Protein AF-A0A512U884-F1 (afdb_monomer_lite)

pLDDT: mean 83.28, std 13.68, range [29.55, 97.38]

Secondary structure (DSSP, 8-state):
-------HHHHHH-GGGG-GGGGHHHHHHHHIIIIIT----HHHHHHHTTTTSPP---S-TT-EEE-TTT--EEETTTHHHIIIII-HHHHHHHHHTT--S---HHHHSS-S---HHHHHHHHHHHHHHHHHHHHHHHH-TTSTTPPPPPHHHHHHHHHTS-SS--

Sequence (166 aa):
MAVRNFPTRFTTIFPEVNQVKKWDRFWKTLYKEEWLKGNGFIVIHLFNFGSNVPSFDSKNEHDIRKCHLCLQEVNSNAIQNHLYNMCESTKYWWHEVKFTEPMHLKEMLAPRNTSFESLRNLNWFVKTVKKNYSLRRRESPKGDTLLPLRKKQMKKALGETKPMGR

Foldseek 3Di:
DPPLPAQPLVCVVPVCLVVVVVLVVLCVLVCCCCPVVVFALVLLVCVSSNNLQDHQDDPDQQDWAQQLAARDTDGSSCNSVCLQQPRPLLVLLCVVLPDPDHRGPVCLRSHPDSDPSVSLSSQLSSQLSSVSSVVSCVVPVRNPPDDHDDPVNSVVSSVPGHSTDD

Structure (mmCIF, N/CA/C/O backbone):
data_AF-A0A512U884-F1
#
_entry.id   AF-A0A512U884-F1
#
loop_
_atom_site.group_PDB
_atom_site.id
_atom_site.type_symbol
_atom_site.label_atom_id
_atom_site.label_alt_id
_atom_site.label_comp_id
_atom_site.label_asym_id
_atom_site.label_entity_id
_atom_site.label_seq_id
_atom_site.pdbx_PDB_ins_code
_atom_site.Cartn_x
_atom_site.Cartn_y
_atom_site.Cartn_z
_atom_site.occupancy
_atom_site.B_iso_or_equiv
_atom_site.auth_seq_id
_atom_site.auth_comp_id
_atom_site.auth_asym_id
_atom_site.auth_atom_id
_atom_site.pdbx_PDB_model_num
ATOM 1 N N . MET A 1 1 ? -26.974 -4.824 -5.220 1.00 32.16 1 MET A N 1
ATOM 2 C CA . MET A 1 1 ? -25.715 -5.279 -4.587 1.00 32.16 1 MET A CA 1
ATOM 3 C C . MET A 1 1 ? -24.562 -4.787 -5.446 1.00 32.16 1 MET A C 1
ATOM 5 O O . MET A 1 1 ? -24.542 -5.119 -6.621 1.00 32.16 1 MET A O 1
ATOM 9 N N . ALA A 1 2 ? -23.667 -3.944 -4.924 1.00 30.83 2 ALA A N 1
ATOM 10 C CA . ALA A 1 2 ? -22.520 -3.485 -5.707 1.00 30.83 2 ALA A CA 1
ATOM 11 C C . ALA A 1 2 ? -21.577 -4.671 -5.958 1.00 30.83 2 ALA A C 1
ATOM 13 O O . ALA A 1 2 ? -21.195 -5.364 -5.011 1.00 30.83 2 ALA A O 1
ATOM 14 N N . VAL A 1 3 ? -21.245 -4.924 -7.224 1.00 29.55 3 VAL A N 1
ATOM 15 C CA . VAL A 1 3 ? -20.299 -5.969 -7.625 1.00 29.55 3 VAL A CA 1
ATOM 16 C C . VAL A 1 3 ? -18.952 -5.643 -6.984 1.00 29.55 3 VAL A C 1
ATOM 18 O O . VAL A 1 3 ? -18.326 -4.628 -7.289 1.00 29.55 3 VAL A O 1
ATOM 21 N N . ARG A 1 4 ? -18.536 -6.475 -6.026 1.00 41.53 4 ARG A N 1
ATOM 22 C CA . ARG A 1 4 ? -17.241 -6.344 -5.362 1.00 41.53 4 ARG A CA 1
ATOM 23 C C . ARG A 1 4 ? -16.163 -6.810 -6.340 1.00 41.53 4 ARG A C 1
ATOM 25 O O . ARG A 1 4 ? -15.870 -7.998 -6.410 1.00 41.53 4 ARG A O 1
ATOM 32 N N . ASN A 1 5 ? -15.577 -5.884 -7.093 1.00 38.75 5 ASN A N 1
ATOM 33 C CA . ASN A 1 5 ? -14.387 -6.163 -7.898 1.00 38.75 5 ASN A CA 1
ATOM 34 C C . ASN A 1 5 ? -13.162 -6.226 -6.979 1.00 38.75 5 ASN A C 1
ATOM 36 O O . ASN A 1 5 ? -12.375 -5.282 -6.880 1.00 38.75 5 ASN A O 1
ATOM 40 N N . PHE A 1 6 ? -13.030 -7.341 -6.266 1.00 46.53 6 PHE A N 1
ATOM 41 C CA . PHE A 1 6 ? -11.763 -7.709 -5.658 1.00 46.53 6 PHE A CA 1
ATOM 42 C C . PHE A 1 6 ? -10.781 -8.057 -6.783 1.00 46.53 6 PHE A C 1
ATOM 44 O O . PHE A 1 6 ? -11.155 -8.806 -7.688 1.00 46.53 6 PHE A O 1
ATOM 51 N N . PRO A 1 7 ? -9.523 -7.589 -6.753 1.00 51.72 7 PRO A N 1
ATOM 52 C CA . PRO A 1 7 ? -8.492 -8.196 -7.579 1.00 51.72 7 PRO A CA 1
ATOM 53 C C . PRO A 1 7 ? -8.414 -9.673 -7.189 1.00 51.72 7 PRO A C 1
ATOM 55 O O . PRO A 1 7 ? -8.104 -9.974 -6.035 1.00 51.72 7 PRO A O 1
ATOM 58 N N . THR A 1 8 ? -8.692 -10.582 -8.126 1.00 55.19 8 THR A N 1
ATOM 59 C CA . THR A 1 8 ? -8.840 -12.028 -7.876 1.00 55.19 8 THR A CA 1
ATOM 60 C C . THR A 1 8 ? -7.674 -12.608 -7.076 1.00 55.19 8 THR A C 1
ATOM 62 O O . THR A 1 8 ? -7.866 -13.474 -6.237 1.00 55.19 8 THR A O 1
ATOM 65 N N . ARG A 1 9 ? -6.462 -12.078 -7.269 1.00 60.53 9 ARG A N 1
ATOM 66 C CA . ARG A 1 9 ? -5.250 -12.535 -6.574 1.00 60.53 9 ARG A CA 1
ATOM 67 C C . ARG A 1 9 ? -5.116 -12.028 -5.138 1.00 60.53 9 ARG A C 1
ATOM 69 O O . ARG A 1 9 ? -4.504 -12.706 -4.322 1.00 60.53 9 ARG A O 1
ATOM 76 N N . PHE A 1 10 ? -5.702 -10.880 -4.801 1.00 64.50 10 PHE A N 1
ATOM 77 C CA . PHE A 1 10 ? -5.626 -10.336 -3.441 1.00 64.50 10 PHE A CA 1
ATOM 78 C C . PHE A 1 10 ? -6.456 -11.173 -2.464 1.00 64.50 10 PHE A C 1
ATOM 80 O O . PHE A 1 10 ? -6.000 -11.494 -1.369 1.00 64.50 10 PHE A O 1
ATOM 87 N N . THR A 1 11 ? -7.642 -11.601 -2.898 1.00 61.81 11 THR A N 1
ATOM 88 C CA . THR A 1 11 ? -8.483 -12.553 -2.164 1.00 61.81 11 THR A CA 1
ATOM 89 C C . THR A 1 11 ? -7.876 -13.955 -2.130 1.00 61.81 11 THR A C 1
ATOM 91 O O . THR A 1 11 ? -8.073 -14.650 -1.142 1.00 61.81 11 T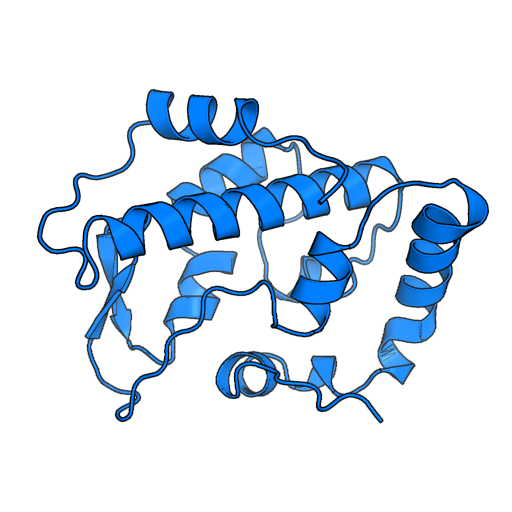HR A O 1
ATOM 94 N N . THR A 1 12 ? -7.108 -14.378 -3.142 1.00 64.81 12 THR A N 1
ATOM 95 C CA . THR A 1 12 ? -6.360 -15.650 -3.089 1.00 64.81 12 THR A CA 1
ATOM 96 C C . THR A 1 12 ? -5.218 -15.611 -2.072 1.00 64.81 12 THR A C 1
ATOM 98 O O . THR A 1 12 ? -5.051 -16.559 -1.313 1.00 64.81 12 THR A O 1
ATOM 101 N N . ILE A 1 13 ? -4.442 -14.521 -2.025 1.00 64.88 13 ILE A N 1
ATOM 102 C CA . ILE A 1 13 ? -3.322 -14.365 -1.077 1.00 64.88 13 ILE A CA 1
ATOM 103 C C . ILE A 1 13 ? -3.834 -14.207 0.358 1.00 64.88 13 ILE A C 1
ATOM 105 O O . ILE A 1 13 ? -3.183 -14.653 1.304 1.00 64.88 13 ILE A O 1
ATOM 109 N N . PHE A 1 14 ? -5.002 -13.585 0.532 1.00 70.00 14 PHE A N 1
ATOM 110 C CA . PHE A 1 14 ? -5.610 -13.398 1.842 1.00 70.00 14 PHE A CA 1
ATOM 111 C C . PHE A 1 14 ? -7.103 -13.757 1.839 1.00 70.00 14 PHE A C 1
ATOM 113 O O . PHE A 1 14 ? -7.953 -12.865 1.869 1.00 70.00 14 PHE A O 1
ATOM 120 N N . PRO A 1 15 ? -7.458 -15.058 1.847 1.00 69.81 15 PRO A N 1
ATOM 121 C CA . PRO A 1 15 ? -8.850 -15.510 1.732 1.00 69.81 15 PRO A CA 1
ATOM 122 C C . PRO A 1 15 ? -9.728 -15.055 2.899 1.00 69.81 15 PRO A C 1
ATOM 124 O O . PRO A 1 15 ? -10.947 -14.947 2.757 1.00 69.81 15 PRO A O 1
ATOM 127 N N . GLU A 1 16 ? -9.112 -14.715 4.033 1.00 66.00 16 GLU A N 1
ATOM 128 C CA . GLU A 1 16 ? -9.786 -14.146 5.199 1.00 66.00 16 GLU A CA 1
ATOM 129 C C . GLU A 1 16 ? -10.488 -12.812 4.898 1.00 66.00 16 GLU A C 1
ATOM 131 O O . GLU A 1 16 ? -11.456 -12.483 5.578 1.00 66.00 16 GLU A O 1
ATOM 136 N N . VAL A 1 17 ? -10.087 -12.090 3.842 1.00 65.62 17 VAL A N 1
ATOM 137 C CA . VAL A 1 17 ? -10.779 -10.875 3.370 1.00 65.62 17 VAL A CA 1
ATOM 138 C C . VAL A 1 17 ? -12.233 -11.128 2.967 1.00 65.62 17 VAL A C 1
ATOM 140 O O . VAL A 1 17 ? -13.075 -10.232 3.030 1.00 65.62 17 VAL A O 1
ATOM 143 N N . ASN A 1 18 ? -12.559 -12.369 2.599 1.00 63.94 18 ASN A N 1
ATOM 144 C CA . ASN A 1 18 ? -13.922 -12.774 2.271 1.00 63.94 18 ASN A CA 1
ATOM 145 C C . ASN A 1 18 ? -14.761 -13.078 3.524 1.00 63.94 18 ASN A C 1
ATOM 147 O O . ASN A 1 18 ? -15.990 -13.130 3.451 1.00 63.94 18 ASN A O 1
ATOM 151 N N . GLN A 1 19 ? -14.131 -13.239 4.691 1.00 68.00 19 GLN A N 1
ATOM 152 C CA . GLN A 1 19 ? -14.791 -13.580 5.951 1.00 68.00 19 GLN A CA 1
ATOM 153 C C . GLN A 1 19 ? -15.154 -12.317 6.741 1.00 68.00 19 GLN A C 1
ATOM 155 O O . GLN A 1 19 ? -14.656 -12.084 7.839 1.00 68.00 19 GLN A O 1
ATOM 160 N N . VAL A 1 20 ? -16.074 -11.509 6.200 1.00 62.53 20 VAL A N 1
ATOM 161 C CA . VAL A 1 20 ? -16.467 -10.186 6.742 1.00 62.53 20 VAL A CA 1
ATOM 162 C C . VAL A 1 20 ? -16.775 -10.207 8.251 1.00 62.53 20 VAL A C 1
ATOM 164 O O . VAL A 1 20 ? -16.419 -9.268 8.961 1.00 62.53 20 VAL A O 1
ATOM 167 N N . LYS A 1 21 ? -17.372 -11.296 8.767 1.00 63.62 21 LYS A N 1
ATOM 168 C CA . LYS A 1 21 ? -17.688 -11.464 10.200 1.00 63.62 21 LYS A CA 1
ATOM 169 C C . LYS A 1 21 ? -16.448 -11.495 11.105 1.00 63.62 21 LYS A C 1
ATOM 171 O O . LYS A 1 21 ? -16.533 -11.034 12.239 1.00 63.62 21 LYS A O 1
ATOM 176 N N . LYS A 1 22 ? -15.297 -11.980 10.620 1.00 64.19 22 LYS A N 1
ATOM 177 C CA . LYS A 1 22 ? -14.033 -12.016 11.383 1.00 64.19 22 LYS A CA 1
ATOM 178 C C . LYS A 1 22 ? -13.555 -10.605 11.748 1.00 64.19 22 LYS A C 1
ATOM 180 O O . LYS A 1 22 ? -12.827 -10.429 12.719 1.00 64.19 22 LYS A O 1
ATOM 185 N N . TRP A 1 23 ? -13.971 -9.597 10.981 1.00 74.69 23 TRP A N 1
ATOM 186 C CA . TRP A 1 23 ? -13.494 -8.217 11.090 1.00 74.69 23 TRP A CA 1
ATOM 187 C C . TRP A 1 23 ? -14.542 -7.265 11.672 1.00 74.69 23 TRP A C 1
ATOM 189 O O . TRP A 1 23 ? -14.368 -6.050 11.619 1.00 74.69 23 TRP A O 1
ATOM 199 N N . ASP A 1 24 ? -15.624 -7.795 12.245 1.00 76.25 24 ASP A N 1
ATOM 200 C CA . ASP A 1 24 ? -16.756 -7.006 12.743 1.00 76.25 24 ASP A CA 1
ATOM 201 C C . ASP A 1 24 ? -16.322 -5.914 13.739 1.00 76.25 24 ASP A C 1
ATOM 203 O O . ASP A 1 24 ? -16.732 -4.758 13.630 1.00 76.25 24 ASP A O 1
ATOM 207 N N . ARG A 1 25 ? -15.402 -6.239 14.660 1.00 80.19 25 ARG A N 1
ATOM 208 C CA . ARG A 1 25 ? -14.855 -5.264 15.618 1.00 80.19 25 ARG A CA 1
ATOM 209 C C . ARG A 1 25 ? -14.091 -4.132 14.927 1.00 80.19 25 ARG A C 1
ATOM 211 O O . ARG A 1 25 ? -14.284 -2.973 15.285 1.00 80.19 25 ARG A O 1
ATOM 218 N N . PHE A 1 26 ? -13.252 -4.458 13.945 1.00 83.75 26 PHE A N 1
ATOM 219 C CA . PHE A 1 26 ? -12.506 -3.468 13.167 1.00 83.75 26 PHE A CA 1
ATOM 220 C C . PHE A 1 26 ? -13.461 -2.547 12.402 1.00 83.75 26 PHE A C 1
ATOM 222 O O . PHE A 1 26 ? -13.356 -1.328 12.525 1.00 83.75 26 PHE A O 1
ATOM 229 N N . TRP A 1 27 ? -14.439 -3.115 11.690 1.00 83.06 27 TRP A N 1
ATOM 230 C CA . TRP A 1 27 ? -15.409 -2.338 10.919 1.00 83.06 27 TRP A CA 1
ATOM 231 C C . TRP A 1 27 ? -16.261 -1.427 11.798 1.00 83.06 27 TRP A C 1
ATOM 233 O O . TRP A 1 27 ? -16.487 -0.278 11.429 1.00 83.06 27 TRP A O 1
ATOM 243 N N . LYS A 1 28 ? -16.675 -1.888 12.984 1.00 85.06 28 LYS A N 1
ATOM 244 C CA . LYS A 1 28 ? -17.378 -1.048 13.965 1.00 85.06 28 LYS A CA 1
ATOM 245 C C . LYS A 1 28 ? -16.527 0.134 14.419 1.00 85.06 28 LYS A C 1
ATOM 247 O O . LYS A 1 28 ? -17.046 1.244 14.507 1.00 85.06 28 LYS A O 1
ATOM 252 N N . THR A 1 29 ? -15.240 -0.073 14.702 1.00 85.56 29 THR A N 1
ATOM 253 C CA . THR A 1 29 ? -14.353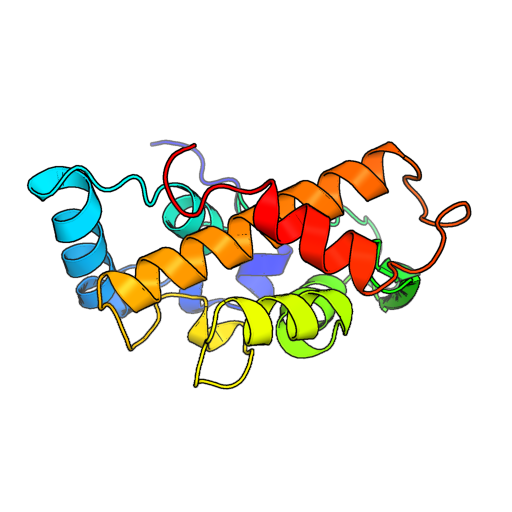 1.031 15.094 1.00 85.56 29 THR A CA 1
ATOM 254 C C . THR A 1 29 ? -14.107 1.993 13.938 1.00 85.56 29 THR A C 1
ATOM 256 O O . THR A 1 29 ? -14.257 3.199 14.116 1.00 85.56 29 THR A O 1
ATOM 259 N N . LEU A 1 30 ? -13.796 1.476 12.748 1.00 85.44 30 LEU A N 1
ATOM 260 C CA . LEU A 1 30 ? -13.561 2.297 11.563 1.00 85.44 30 LEU A CA 1
ATOM 261 C C . LEU A 1 30 ? -14.805 3.115 11.193 1.00 85.44 30 LEU A C 1
ATOM 263 O O . LEU A 1 30 ? -14.687 4.301 10.912 1.00 85.44 30 LEU A O 1
ATOM 267 N N . TYR A 1 31 ? -15.999 2.518 11.289 1.00 83.75 31 TYR A N 1
ATOM 268 C CA . TYR A 1 31 ? -17.270 3.213 11.085 1.00 83.75 31 TYR A CA 1
ATOM 269 C C . TYR A 1 31 ? -17.463 4.367 12.073 1.00 83.75 31 TYR A C 1
ATOM 271 O O . TYR A 1 31 ? -17.850 5.460 11.669 1.00 83.75 31 TYR A O 1
ATOM 279 N N . LYS A 1 32 ? -17.174 4.156 13.366 1.00 86.31 32 LYS A N 1
ATOM 280 C CA . LYS A 1 32 ? -17.249 5.231 14.370 1.00 86.31 32 LYS A CA 1
ATOM 281 C C . LYS A 1 32 ? -16.295 6.375 14.032 1.00 86.31 32 LYS A C 1
ATOM 283 O O . LYS A 1 32 ? -16.682 7.535 14.118 1.00 86.31 32 LYS A O 1
ATOM 288 N N . GLU A 1 33 ? -15.064 6.053 13.653 1.00 86.75 33 GLU A N 1
ATOM 289 C CA . GLU A 1 33 ? -14.078 7.057 13.262 1.00 86.75 33 GLU A CA 1
ATOM 290 C C . GLU A 1 33 ? -14.499 7.817 11.994 1.00 86.75 33 GLU A C 1
ATOM 292 O O . GLU A 1 33 ? -14.417 9.042 11.963 1.00 86.75 33 GLU A O 1
ATOM 297 N N . GLU A 1 34 ? -15.002 7.130 10.968 1.00 84.19 34 GLU A N 1
ATOM 298 C CA . GLU A 1 34 ? -15.358 7.757 9.693 1.00 84.19 34 GLU A CA 1
ATOM 299 C C . GLU A 1 34 ? -16.673 8.541 9.751 1.00 84.19 34 GLU A C 1
ATOM 301 O O . GLU A 1 34 ? -16.710 9.715 9.387 1.00 84.19 34 GLU A O 1
ATOM 306 N N . TRP A 1 35 ? -17.743 7.921 10.245 1.00 81.69 35 TRP A N 1
ATOM 307 C CA . TRP A 1 35 ? -19.097 8.466 10.133 1.00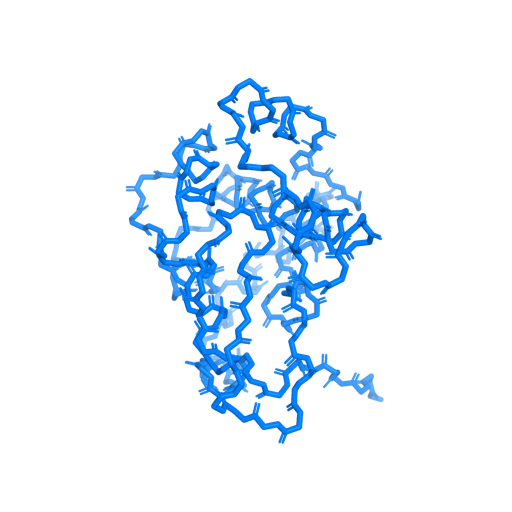 81.69 35 TRP A CA 1
ATOM 308 C C . TRP A 1 35 ? -19.513 9.306 11.332 1.00 81.69 35 TRP A C 1
ATOM 310 O O . TRP A 1 35 ? -20.177 10.321 11.150 1.00 81.69 35 TRP A O 1
ATOM 320 N N . LEU A 1 36 ? -19.117 8.924 12.552 1.00 83.62 36 LEU A N 1
ATOM 321 C CA . LEU A 1 36 ? -19.483 9.703 13.742 1.00 83.62 36 LEU A CA 1
ATOM 322 C C . LEU A 1 36 ? -18.530 10.875 13.981 1.00 83.62 36 LEU A C 1
ATOM 324 O O . LEU A 1 36 ? -18.961 11.909 14.479 1.00 83.62 36 LEU A O 1
ATOM 328 N N . LYS A 1 37 ? -17.243 10.726 13.639 1.00 85.12 37 LYS A N 1
ATOM 329 C CA . LYS A 1 37 ? -16.228 11.777 13.835 1.00 85.12 37 LYS A CA 1
ATOM 330 C C . LYS A 1 37 ? -15.846 12.521 12.551 1.00 85.12 37 LYS A C 1
ATOM 332 O O . LYS A 1 37 ? -15.089 13.483 12.622 1.00 85.12 37 LYS A O 1
ATOM 337 N N . GLY A 1 38 ? -16.349 12.096 11.390 1.00 81.19 38 GLY A N 1
ATOM 338 C CA . GLY A 1 38 ? -16.109 12.764 10.105 1.00 81.19 38 GLY A CA 1
ATOM 339 C C . GLY A 1 38 ? -14.710 12.546 9.513 1.00 81.19 38 GLY A C 1
ATOM 340 O O . GLY A 1 38 ? -14.275 13.323 8.661 1.00 81.19 38 GLY A O 1
ATOM 341 N N . ASN A 1 39 ? -13.973 11.518 9.947 1.00 85.56 39 ASN A N 1
ATOM 342 C CA . ASN A 1 39 ? -12.610 11.262 9.477 1.00 85.56 39 ASN A CA 1
ATOM 343 C C . ASN A 1 39 ? -12.595 10.461 8.162 1.00 85.56 39 ASN A C 1
ATOM 345 O O . ASN A 1 39 ? -12.972 9.299 8.127 1.00 85.56 39 ASN A O 1
ATOM 349 N N . GLY A 1 40 ? -12.082 11.026 7.065 1.00 85.56 40 GLY A N 1
ATOM 350 C CA . GLY A 1 40 ? -12.050 10.329 5.768 1.00 85.56 40 GLY A CA 1
ATOM 351 C C . GLY A 1 40 ? -11.045 9.165 5.682 1.00 85.56 40 GLY A C 1
ATOM 352 O O . GLY A 1 40 ? -9.895 9.396 5.294 1.00 85.56 40 GLY A O 1
ATOM 353 N N . PHE A 1 41 ? -11.503 7.933 5.951 1.00 87.62 41 PHE A N 1
ATOM 354 C CA . PHE A 1 41 ? -10.723 6.678 5.938 1.00 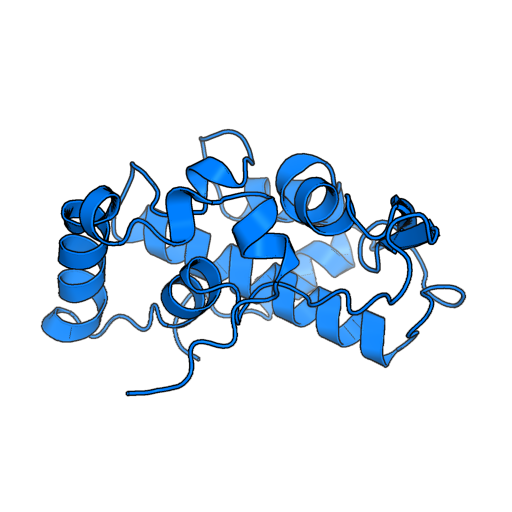87.62 41 PHE A CA 1
ATOM 355 C C . PHE A 1 41 ? -11.014 5.745 4.748 1.00 87.62 41 PHE A C 1
ATOM 357 O O . PHE A 1 41 ? -10.624 4.573 4.727 1.00 87.62 41 PHE A O 1
ATOM 364 N N . ILE A 1 42 ? -11.653 6.274 3.706 1.00 84.69 42 ILE A N 1
ATOM 365 C CA . ILE A 1 42 ? -12.050 5.540 2.497 1.00 84.69 42 ILE A CA 1
ATOM 366 C C . ILE A 1 42 ? -10.927 4.710 1.848 1.00 84.69 42 ILE A C 1
ATOM 368 O O . ILE A 1 42 ? -11.189 3.660 1.264 1.00 84.69 42 ILE A O 1
ATOM 372 N N . VAL A 1 43 ? -9.663 5.132 1.956 1.00 88.12 43 VAL A N 1
ATOM 373 C CA . VAL A 1 43 ? -8.525 4.407 1.368 1.00 88.12 43 VAL A CA 1
ATOM 374 C C . VAL A 1 43 ? -8.336 3.052 2.050 1.00 88.12 43 VAL A C 1
ATOM 376 O O . VAL A 1 43 ? -8.080 2.074 1.346 1.00 88.12 43 VAL A O 1
ATOM 379 N N . ILE A 1 44 ? -8.513 2.971 3.374 1.00 87.12 44 ILE A N 1
ATOM 380 C CA . ILE A 1 44 ? -8.465 1.712 4.132 1.00 87.12 44 ILE A CA 1
ATOM 381 C C . ILE A 1 44 ? -9.648 0.819 3.769 1.00 87.12 44 ILE A C 1
ATOM 383 O O . ILE A 1 44 ? -9.448 -0.380 3.575 1.00 87.12 44 ILE A O 1
ATOM 387 N N . HIS A 1 45 ? -10.855 1.379 3.624 1.00 81.31 45 HIS A N 1
ATOM 388 C CA . HIS A 1 45 ? -12.018 0.620 3.151 1.00 81.31 45 HIS A CA 1
ATOM 389 C C . HIS A 1 45 ? -11.706 -0.055 1.816 1.00 81.31 45 HIS A C 1
ATOM 391 O O . HIS A 1 45 ? -11.759 -1.277 1.700 1.00 81.31 45 HIS A O 1
ATOM 397 N N . LEU A 1 46 ? -11.295 0.735 0.823 1.00 83.62 46 LEU A N 1
ATOM 398 C CA . LEU A 1 46 ? -10.979 0.236 -0.512 1.00 83.62 46 LEU A CA 1
ATOM 399 C C . LEU A 1 46 ? -9.800 -0.747 -0.507 1.00 83.62 46 LEU A C 1
ATOM 401 O O . LEU A 1 46 ? -9.760 -1.653 -1.332 1.00 83.62 46 LEU A O 1
ATOM 405 N N . PHE A 1 47 ? -8.840 -0.592 0.405 1.00 85.62 47 PHE A N 1
ATOM 406 C CA . PHE A 1 47 ? -7.724 -1.527 0.557 1.00 85.62 47 PHE A CA 1
ATOM 407 C C . PHE A 1 47 ? -8.168 -2.876 1.114 1.00 85.62 47 PHE A C 1
ATOM 409 O O . PHE A 1 47 ? -7.817 -3.911 0.556 1.00 85.62 47 PHE A O 1
ATOM 416 N N . ASN A 1 48 ? -9.006 -2.864 2.151 1.00 79.75 48 ASN A N 1
ATOM 417 C CA . ASN A 1 48 ? -9.604 -4.073 2.712 1.00 79.75 48 ASN A CA 1
ATOM 418 C C . ASN A 1 48 ? -10.553 -4.757 1.715 1.00 79.75 48 ASN A C 1
ATOM 420 O O . ASN A 1 48 ? -10.782 -5.950 1.831 1.00 79.75 48 ASN A O 1
ATOM 424 N N . PHE A 1 49 ? -11.056 -4.049 0.699 1.00 74.19 49 PHE A N 1
ATOM 425 C CA . PHE A 1 49 ? -11.775 -4.647 -0.434 1.00 74.19 49 PHE A CA 1
ATOM 426 C C . PHE A 1 49 ? -10.888 -4.933 -1.658 1.00 74.19 49 PHE A C 1
ATOM 428 O O . PHE A 1 49 ? -11.385 -5.268 -2.730 1.00 74.19 49 PHE A O 1
ATOM 435 N N . GLY A 1 50 ? -9.568 -4.779 -1.542 1.00 75.75 50 GLY A N 1
ATOM 436 C CA . GLY A 1 50 ? -8.610 -4.981 -2.629 1.00 75.75 50 GLY A CA 1
ATOM 437 C C . GLY A 1 50 ? -8.653 -3.927 -3.746 1.00 75.75 50 GLY A C 1
ATOM 438 O O . GLY A 1 50 ? -7.708 -3.823 -4.521 1.00 75.75 50 GLY A O 1
ATOM 439 N N . SER A 1 51 ? -9.685 -3.086 -3.829 1.00 75.81 51 SER A N 1
ATOM 440 C CA . SER A 1 51 ? -9.834 -2.052 -4.863 1.00 75.81 51 SER A CA 1
ATOM 441 C C . SER A 1 51 ? -8.749 -0.967 -4.820 1.00 75.81 51 SER A C 1
ATOM 443 O O . SER A 1 51 ? -8.502 -0.302 -5.825 1.00 75.81 51 SER A O 1
ATOM 445 N N . ASN A 1 52 ? -8.075 -0.790 -3.678 1.00 79.81 52 ASN A N 1
ATOM 446 C CA . ASN A 1 52 ? -6.950 0.144 -3.537 1.00 79.81 52 ASN A CA 1
ATOM 447 C C . ASN A 1 52 ? -5.567 -0.513 -3.595 1.00 79.81 52 ASN A C 1
ATOM 449 O O . ASN A 1 52 ? -4.550 0.135 -3.345 1.00 79.81 52 ASN A O 1
ATOM 453 N N . VAL A 1 53 ? -5.521 -1.797 -3.934 1.00 80.81 53 VAL A N 1
ATOM 454 C CA . VAL A 1 53 ? -4.283 -2.531 -4.167 1.00 80.81 53 VAL A CA 1
ATOM 455 C C . VAL A 1 53 ? -3.882 -2.322 -5.631 1.00 80.81 53 VAL A C 1
ATOM 457 O O . VAL A 1 53 ? -4.743 -2.322 -6.515 1.00 80.81 53 VAL A O 1
ATOM 460 N N . PRO A 1 54 ? -2.599 -2.094 -5.957 1.00 80.31 54 PRO A N 1
ATOM 461 C CA . PRO A 1 54 ? -2.165 -2.125 -7.350 1.00 80.31 54 PRO A CA 1
ATOM 462 C C . PRO A 1 54 ? -2.568 -3.454 -8.020 1.00 80.31 54 PRO A C 1
ATOM 464 O O . PRO A 1 54 ? -2.249 -4.524 -7.508 1.00 80.31 54 PRO A O 1
ATOM 467 N N . SER A 1 55 ? -3.315 -3.382 -9.133 1.00 71.62 55 SER A N 1
ATOM 468 C CA . SER A 1 55 ? -3.739 -4.575 -9.883 1.00 71.62 55 SER A CA 1
ATOM 469 C C . SER A 1 55 ? -2.633 -5.064 -10.812 1.00 71.62 55 SER A C 1
ATOM 471 O O . SER A 1 55 ? -1.942 -4.260 -11.451 1.00 71.62 55 SER A O 1
ATOM 473 N N . PHE A 1 56 ? -2.528 -6.385 -10.919 1.00 69.31 56 PHE A N 1
ATOM 474 C CA . PHE A 1 56 ? -1.543 -7.110 -11.710 1.00 69.31 56 PHE A CA 1
ATOM 475 C C . PHE A 1 56 ? -2.254 -8.129 -12.589 1.00 69.31 56 PHE A C 1
ATOM 477 O O . PHE A 1 56 ? -2.139 -9.336 -12.387 1.00 69.31 56 PHE A O 1
ATOM 484 N N . ASP A 1 57 ? -3.028 -7.623 -13.545 1.00 60.44 57 ASP A N 1
ATOM 485 C CA . ASP A 1 57 ? -3.731 -8.457 -14.512 1.00 60.44 57 ASP A CA 1
ATOM 486 C C . ASP A 1 57 ? -2.691 -9.114 -15.432 1.00 60.44 57 ASP A C 1
ATOM 488 O O . ASP A 1 57 ? -2.118 -8.496 -16.337 1.00 60.44 57 ASP A O 1
ATOM 492 N N . SER A 1 58 ? -2.370 -10.368 -15.124 1.00 64.69 58 SER A N 1
ATOM 493 C CA . SER A 1 58 ? -1.504 -11.232 -15.918 1.00 64.69 58 SER A CA 1
ATOM 494 C C . SER A 1 58 ? -2.269 -12.489 -16.274 1.00 64.69 58 SER A C 1
ATOM 496 O O . SER A 1 58 ? -2.816 -13.133 -15.382 1.00 64.69 58 SER A O 1
ATOM 498 N N . LYS A 1 59 ? -2.283 -12.857 -17.558 1.00 65.88 59 LYS A N 1
ATOM 499 C CA . LYS A 1 59 ? -2.880 -14.125 -17.999 1.00 65.88 59 LYS A CA 1
ATOM 500 C C . LYS A 1 59 ? -2.046 -15.330 -17.552 1.00 65.88 59 LYS A C 1
ATOM 502 O O . LYS A 1 59 ? -2.604 -16.403 -17.374 1.00 65.88 59 LYS A O 1
ATOM 507 N N . ASN A 1 60 ? -0.747 -15.133 -17.315 1.00 74.19 60 ASN A N 1
ATOM 508 C CA . ASN A 1 60 ? 0.164 -16.148 -16.803 1.00 74.19 60 ASN A CA 1
ATOM 509 C C . ASN A 1 60 ? 0.724 -15.728 -15.431 1.00 74.19 60 ASN A C 1
ATOM 511 O O . ASN A 1 60 ? 1.143 -14.586 -15.213 1.00 74.19 60 ASN A O 1
ATOM 515 N N . GLU A 1 61 ? 0.658 -16.638 -14.463 1.00 69.62 61 GLU A N 1
ATOM 516 C CA . GLU A 1 61 ? 1.120 -16.431 -13.085 1.00 69.62 61 GLU A CA 1
ATOM 517 C C . GLU A 1 61 ? 2.642 -16.440 -12.954 1.00 69.62 61 GLU A C 1
ATOM 519 O O . GLU A 1 61 ? 3.175 -15.759 -12.074 1.00 69.62 61 GLU A O 1
ATOM 524 N N . HIS A 1 62 ? 3.317 -17.138 -13.867 1.00 76.00 62 HIS A N 1
ATOM 525 C CA . HIS A 1 62 ? 4.770 -17.274 -13.911 1.00 76.00 62 HIS A CA 1
ATOM 526 C C . HIS A 1 62 ? 5.466 -16.125 -14.646 1.00 76.00 62 HIS A C 1
ATOM 528 O O . HIS A 1 62 ? 6.692 -16.072 -14.662 1.00 76.00 62 HIS A O 1
ATOM 534 N N . ASP A 1 63 ? 4.710 -15.189 -15.230 1.00 84.31 63 ASP A N 1
ATOM 535 C CA . ASP A 1 63 ? 5.302 -14.025 -15.884 1.00 84.31 63 ASP A CA 1
ATOM 536 C C . ASP A 1 63 ? 6.080 -13.194 -14.863 1.00 84.31 63 ASP A C 1
ATOM 538 O O . ASP A 1 63 ? 5.520 -12.729 -13.860 1.00 84.31 63 ASP A O 1
ATOM 542 N N . ILE A 1 64 ? 7.355 -12.964 -15.153 1.00 87.19 64 ILE A N 1
ATOM 543 C CA . ILE A 1 64 ? 8.212 -12.078 -14.374 1.00 87.19 64 ILE A CA 1
ATOM 544 C C . ILE A 1 64 ? 7.788 -10.633 -14.641 1.00 87.19 64 ILE A C 1
ATOM 546 O O . ILE A 1 64 ? 7.624 -10.208 -15.785 1.00 87.19 64 ILE A O 1
ATOM 550 N N . ARG A 1 65 ? 7.599 -9.858 -13.571 1.00 85.69 65 ARG A N 1
ATOM 551 C CA . ARG A 1 65 ? 7.313 -8.424 -13.645 1.00 85.69 65 ARG A CA 1
ATOM 552 C C . ARG A 1 65 ? 8.259 -7.630 -12.781 1.00 85.69 65 ARG A C 1
ATOM 554 O O . ARG A 1 65 ? 8.631 -8.037 -11.688 1.00 85.69 65 ARG A O 1
ATOM 561 N N . LYS A 1 66 ? 8.551 -6.422 -13.237 1.00 91.19 66 LYS A N 1
ATOM 562 C CA . LYS A 1 66 ? 9.314 -5.449 -12.474 1.00 91.19 66 LYS A CA 1
ATOM 563 C C . LYS A 1 66 ? 8.399 -4.725 -11.485 1.00 91.19 66 LYS A C 1
ATOM 565 O O . LYS A 1 66 ? 7.361 -4.169 -11.855 1.00 91.19 66 LYS A O 1
ATOM 570 N N . CYS A 1 67 ? 8.764 -4.717 -10.206 1.00 93.25 67 CYS A N 1
ATOM 571 C CA . CYS A 1 67 ? 8.096 -3.885 -9.216 1.00 93.25 67 CYS A CA 1
ATOM 572 C C . CYS A 1 67 ? 8.324 -2.413 -9.567 1.00 93.25 67 CYS A C 1
ATOM 574 O O . CYS A 1 67 ? 9.453 -1.935 -9.549 1.00 93.25 67 CYS A O 1
ATOM 576 N N . HIS A 1 68 ? 7.260 -1.656 -9.830 1.00 94.44 68 HIS A N 1
ATOM 577 C CA . HIS A 1 68 ? 7.405 -0.273 -10.287 1.00 94.44 68 HIS A CA 1
ATOM 578 C C . HIS A 1 68 ? 8.010 0.666 -9.237 1.00 94.44 68 HIS A C 1
ATOM 580 O O . HIS A 1 68 ? 8.366 1.783 -9.589 1.00 94.44 68 HIS A O 1
ATOM 586 N N . LEU A 1 69 ? 8.144 0.258 -7.970 1.00 95.50 69 LEU A N 1
ATOM 587 C CA . LEU A 1 69 ? 8.758 1.081 -6.924 1.00 95.50 69 LEU A CA 1
ATOM 588 C C . LEU A 1 69 ? 10.252 0.785 -6.742 1.00 95.50 69 LEU A C 1
ATOM 590 O O . LEU A 1 69 ? 11.067 1.694 -6.891 1.00 95.50 69 LEU A O 1
ATOM 594 N N . CYS A 1 70 ? 10.611 -0.473 -6.460 1.00 95.12 70 CYS A N 1
ATOM 595 C CA . CYS A 1 70 ? 11.998 -0.872 -6.178 1.00 95.12 70 CYS A CA 1
ATOM 596 C C . CYS A 1 70 ? 12.732 -1.518 -7.363 1.00 95.12 70 CYS A C 1
ATOM 598 O O . CYS A 1 70 ? 13.914 -1.812 -7.243 1.00 95.12 70 CYS A O 1
ATOM 600 N N . LEU A 1 71 ? 12.048 -1.742 -8.487 1.00 94.69 71 LEU A N 1
ATOM 601 C CA . LEU A 1 71 ? 12.578 -2.328 -9.724 1.00 94.69 71 LEU A CA 1
ATOM 602 C C . LEU A 1 71 ? 13.080 -3.775 -9.631 1.00 94.69 71 LEU A C 1
ATOM 604 O O . LEU A 1 71 ? 13.659 -4.270 -10.592 1.00 94.69 71 LEU A O 1
ATOM 608 N N . GLN A 1 72 ? 12.813 -4.475 -8.528 1.00 94.56 72 GLN A N 1
ATOM 609 C CA . GLN A 1 72 ? 13.069 -5.912 -8.443 1.00 94.56 72 GLN A CA 1
ATOM 610 C C . GLN A 1 72 ? 12.119 -6.691 -9.354 1.00 94.56 72 GLN A C 1
ATOM 612 O O . GLN A 1 72 ? 10.936 -6.355 -9.466 1.00 94.56 72 GLN A O 1
ATOM 617 N N . GLU A 1 73 ? 12.644 -7.738 -9.977 1.00 93.69 73 GLU A N 1
ATOM 618 C CA . GLU A 1 73 ? 11.866 -8.713 -10.728 1.00 93.69 73 GLU A CA 1
ATOM 619 C C . GLU A 1 73 ? 11.170 -9.684 -9.774 1.00 93.69 73 GLU A C 1
ATOM 621 O O . GLU A 1 73 ? 11.766 -10.213 -8.838 1.00 93.69 73 GLU A O 1
ATOM 626 N N . VAL A 1 74 ? 9.869 -9.866 -9.978 1.00 90.56 74 VAL A N 1
ATOM 627 C CA . VAL A 1 74 ? 8.991 -10.645 -9.111 1.00 90.56 74 VAL A CA 1
ATOM 628 C C . VAL A 1 74 ? 7.981 -11.370 -9.986 1.00 90.56 74 VAL A C 1
ATOM 630 O O . VAL A 1 74 ? 7.422 -10.782 -10.913 1.00 90.56 74 VAL A O 1
ATOM 633 N N . ASN A 1 75 ? 7.685 -12.627 -9.665 1.00 87.69 75 ASN A N 1
ATOM 634 C CA . ASN A 1 75 ? 6.597 -13.344 -10.322 1.00 87.69 75 ASN A CA 1
ATOM 635 C C . ASN A 1 75 ? 5.279 -12.572 -10.179 1.00 87.69 75 ASN A C 1
ATOM 637 O O . ASN A 1 75 ? 4.963 -12.017 -9.120 1.00 87.69 75 ASN A O 1
ATOM 641 N N . SER A 1 76 ? 4.474 -12.569 -11.238 1.00 82.06 76 SER A N 1
ATOM 642 C CA . SER A 1 76 ? 3.190 -11.865 -11.271 1.00 82.06 76 SER A CA 1
ATOM 643 C C . SER A 1 76 ? 2.244 -12.290 -10.144 1.00 82.06 76 SER A C 1
ATOM 645 O O . SER A 1 76 ? 1.385 -11.505 -9.744 1.00 82.06 76 SER A O 1
ATOM 647 N N . ASN A 1 77 ? 2.348 -13.522 -9.641 1.00 81.12 77 ASN A N 1
ATOM 648 C CA . ASN A 1 77 ? 1.558 -14.003 -8.503 1.00 81.12 77 ASN A CA 1
ATOM 649 C C . ASN A 1 77 ? 2.103 -13.548 -7.131 1.00 81.12 77 ASN A C 1
ATOM 651 O O . ASN A 1 77 ? 1.342 -13.461 -6.173 1.00 81.12 77 ASN A O 1
ATOM 655 N N . ALA A 1 78 ? 3.383 -13.179 -7.033 1.00 86.06 78 ALA A N 1
ATOM 656 C CA . ALA A 1 78 ? 4.047 -12.794 -5.786 1.00 86.06 78 ALA A CA 1
ATOM 657 C C . ALA A 1 78 ? 4.154 -11.272 -5.584 1.00 86.06 78 ALA A C 1
ATOM 659 O O . ALA A 1 78 ? 4.536 -10.808 -4.510 1.00 86.06 78 ALA A O 1
ATOM 660 N N . ILE A 1 79 ? 3.801 -10.468 -6.587 1.00 87.12 79 ILE A N 1
ATOM 661 C CA . ILE A 1 79 ? 4.008 -9.013 -6.583 1.00 87.12 79 ILE A CA 1
ATOM 662 C C . ILE A 1 79 ? 3.283 -8.266 -5.450 1.00 87.12 79 ILE A C 1
ATOM 664 O O . ILE A 1 79 ? 3.841 -7.323 -4.892 1.00 87.12 79 ILE A O 1
ATOM 668 N N . GLN A 1 80 ? 2.076 -8.687 -5.057 1.00 86.00 80 GLN A N 1
ATOM 669 C CA . GLN A 1 80 ? 1.361 -8.080 -3.925 1.00 86.00 80 GLN A CA 1
ATOM 670 C C . GLN A 1 80 ? 2.051 -8.413 -2.599 1.00 86.00 80 GLN A C 1
ATOM 672 O O . GLN A 1 80 ? 2.265 -7.524 -1.776 1.00 86.00 80 GLN A O 1
ATOM 677 N N . ASN A 1 81 ? 2.473 -9.670 -2.425 1.00 86.88 81 ASN A N 1
ATOM 678 C CA . ASN A 1 81 ? 3.254 -10.089 -1.265 1.00 86.88 81 ASN A CA 1
ATOM 679 C C . ASN A 1 81 ? 4.582 -9.321 -1.187 1.00 86.88 81 ASN A C 1
ATOM 681 O O . ASN A 1 81 ? 4.946 -8.813 -0.130 1.00 86.88 81 ASN A O 1
ATOM 685 N N . HIS A 1 82 ? 5.271 -9.162 -2.317 1.00 91.38 82 HIS A N 1
ATOM 686 C CA . HIS A 1 82 ? 6.472 -8.345 -2.403 1.00 91.38 82 HIS A CA 1
ATOM 687 C C . HIS A 1 82 ? 6.200 -6.891 -1.996 1.00 91.38 82 HIS A C 1
ATOM 689 O O . HIS A 1 82 ? 6.905 -6.357 -1.143 1.00 91.38 82 HIS A O 1
ATOM 695 N N . LEU A 1 83 ? 5.159 -6.260 -2.546 1.00 91.38 83 LEU A N 1
ATOM 696 C CA . LEU A 1 83 ? 4.857 -4.850 -2.304 1.00 91.38 83 LEU A CA 1
ATOM 697 C C . LEU A 1 83 ? 4.612 -4.533 -0.821 1.00 91.38 83 LEU A C 1
ATOM 699 O O . LEU A 1 83 ? 5.044 -3.481 -0.357 1.00 91.38 83 LEU A O 1
ATOM 703 N N . TYR A 1 84 ? 3.954 -5.428 -0.082 1.00 90.31 84 TYR A N 1
ATOM 704 C CA . TYR A 1 84 ? 3.537 -5.186 1.307 1.00 90.31 84 TYR A CA 1
ATOM 705 C C . TYR A 1 84 ? 4.340 -5.942 2.367 1.00 90.31 84 TYR A C 1
ATOM 707 O O . TYR A 1 84 ? 3.998 -5.849 3.540 1.00 90.31 84 TYR A O 1
ATOM 715 N N . ASN A 1 85 ? 5.408 -6.652 1.988 1.00 89.62 85 ASN A N 1
ATOM 716 C CA . ASN A 1 85 ? 6.304 -7.307 2.953 1.00 89.62 85 ASN A CA 1
ATOM 717 C C . ASN A 1 85 ? 7.797 -7.097 2.647 1.00 89.62 85 ASN A C 1
ATOM 719 O O . ASN A 1 85 ? 8.617 -7.062 3.559 1.00 89.62 85 ASN A O 1
ATOM 723 N N . MET A 1 86 ? 8.182 -6.959 1.373 1.00 92.69 86 MET A N 1
ATOM 724 C CA . MET A 1 86 ? 9.592 -7.025 0.958 1.00 92.69 86 MET A CA 1
ATOM 725 C C . MET A 1 86 ? 10.110 -5.748 0.294 1.00 92.69 86 MET A C 1
ATOM 727 O O . MET A 1 86 ? 11.295 -5.457 0.402 1.00 92.69 86 MET A O 1
ATOM 731 N N . CYS A 1 87 ? 9.253 -4.985 -0.385 1.00 95.12 87 CYS A N 1
ATOM 732 C CA . CYS A 1 87 ? 9.659 -3.838 -1.189 1.00 95.12 87 CYS A CA 1
ATOM 733 C C . CYS A 1 87 ? 10.323 -2.742 -0.339 1.00 95.12 87 CYS A C 1
ATOM 735 O O . CYS A 1 87 ? 9.703 -2.153 0.541 1.00 95.12 87 CYS A O 1
ATOM 737 N N . GLU A 1 88 ? 11.573 -2.407 -0.656 1.00 94.94 88 GLU A N 1
ATOM 738 C CA . GLU A 1 88 ? 12.348 -1.413 0.100 1.00 94.94 88 GLU A CA 1
ATOM 739 C C . GLU A 1 88 ? 11.714 -0.015 0.095 1.00 94.94 88 GLU A C 1
ATOM 741 O O . GLU A 1 88 ? 11.759 0.701 1.094 1.00 94.94 88 GLU A O 1
ATOM 746 N N . SER A 1 89 ? 11.053 0.375 -1.000 1.00 96.19 89 SER A N 1
ATOM 747 C CA . SER A 1 89 ? 10.363 1.669 -1.059 1.00 96.19 89 SER A CA 1
ATOM 748 C C . SER A 1 89 ? 9.147 1.730 -0.135 1.00 96.19 89 SER A C 1
ATOM 750 O O . SER A 1 89 ? 8.884 2.773 0.462 1.00 96.19 89 SER A O 1
ATOM 752 N N . THR A 1 90 ? 8.399 0.632 -0.002 1.00 95.56 90 THR A N 1
ATOM 753 C CA . THR A 1 90 ? 7.247 0.594 0.906 1.00 95.56 90 THR A CA 1
ATOM 754 C C . THR A 1 90 ? 7.697 0.430 2.352 1.00 95.56 90 THR A C 1
ATOM 756 O O . THR A 1 90 ? 7.166 1.141 3.198 1.00 95.56 90 THR A O 1
ATOM 759 N N . LYS A 1 91 ? 8.743 -0.363 2.638 1.00 95.31 91 LYS A N 1
ATOM 760 C CA . LYS A 1 91 ? 9.387 -0.404 3.966 1.00 95.31 91 LYS A CA 1
ATOM 761 C C . LYS A 1 91 ? 9.825 0.983 4.423 1.00 95.31 91 LYS A C 1
ATOM 763 O O . LYS A 1 91 ? 9.540 1.374 5.550 1.00 95.31 91 LYS A O 1
ATOM 768 N N . TYR A 1 92 ? 10.455 1.755 3.536 1.00 95.88 92 TYR A N 1
ATOM 769 C CA . TYR A 1 92 ? 10.827 3.136 3.831 1.00 95.88 92 TYR A CA 1
ATOM 770 C C . TYR A 1 92 ? 9.612 3.963 4.280 1.00 95.88 92 TYR A C 1
ATOM 772 O O . TYR A 1 92 ? 9.635 4.551 5.357 1.00 95.88 92 TYR A O 1
ATOM 780 N N . TRP A 1 93 ? 8.522 3.969 3.505 1.00 96.50 93 TRP A N 1
ATOM 781 C CA . TRP A 1 93 ? 7.319 4.716 3.890 1.00 96.50 93 TRP A CA 1
ATOM 782 C C . TRP A 1 93 ? 6.656 4.188 5.160 1.00 96.50 93 TRP A C 1
ATOM 784 O O . TRP A 1 93 ? 6.156 4.993 5.936 1.00 96.50 93 TRP A O 1
ATOM 794 N N . TRP A 1 94 ? 6.666 2.875 5.386 1.00 95.38 94 TRP A N 1
ATOM 795 C CA . TRP A 1 94 ? 6.138 2.256 6.600 1.00 95.38 94 TRP A CA 1
ATOM 796 C C . TRP A 1 94 ? 6.833 2.787 7.860 1.00 95.38 94 TRP A C 1
ATOM 798 O O . TRP A 1 94 ? 6.168 3.190 8.815 1.00 95.38 94 TRP A O 1
ATOM 808 N N . HIS A 1 95 ? 8.165 2.877 7.827 1.00 94.12 95 HIS A N 1
ATOM 809 C CA . HIS A 1 95 ? 8.943 3.469 8.914 1.00 94.12 95 HIS A CA 1
ATOM 810 C C . HIS A 1 95 ? 8.691 4.976 9.063 1.00 94.12 95 HIS A C 1
ATOM 812 O O . HIS A 1 95 ? 8.534 5.464 10.180 1.00 94.12 95 HIS A O 1
ATOM 818 N N . GLU A 1 96 ? 8.600 5.723 7.960 1.00 95.00 96 GLU A N 1
ATOM 819 C CA . GLU A 1 96 ? 8.383 7.178 8.000 1.00 95.00 96 GLU A CA 1
ATOM 820 C C . GLU A 1 96 ? 7.003 7.572 8.551 1.00 95.00 96 GLU A C 1
ATOM 822 O O . GLU A 1 96 ? 6.881 8.593 9.228 1.00 95.00 96 GLU A O 1
ATOM 827 N N . VAL A 1 97 ? 5.962 6.758 8.326 1.00 93.12 97 VAL A N 1
ATOM 828 C CA . VAL A 1 97 ? 4.645 6.969 8.959 1.00 93.12 97 VAL A CA 1
ATOM 829 C C . VAL A 1 97 ? 4.585 6.470 10.409 1.00 93.12 97 VAL A C 1
ATOM 831 O O . VAL A 1 97 ? 3.520 6.527 11.019 1.00 93.12 97 VAL A O 1
ATOM 834 N N . LYS A 1 98 ? 5.717 6.021 10.970 1.00 89.69 98 LYS A N 1
ATOM 835 C CA . LYS A 1 98 ? 5.892 5.617 12.373 1.00 89.69 98 LYS A CA 1
ATOM 836 C C . LYS A 1 98 ? 5.022 4.431 12.806 1.00 89.69 98 LYS A C 1
ATOM 838 O O . LYS A 1 98 ? 4.503 4.420 13.921 1.00 89.69 98 LYS A O 1
ATOM 843 N N . PHE A 1 99 ? 4.869 3.417 11.953 1.00 84.62 99 PHE A N 1
ATOM 844 C CA . PHE A 1 99 ? 4.332 2.136 12.418 1.00 84.62 99 PHE A CA 1
ATOM 845 C C . PHE A 1 99 ? 5.355 1.391 13.274 1.00 84.62 99 PHE A C 1
ATOM 847 O O . PHE A 1 99 ? 6.507 1.229 12.877 1.00 84.62 99 PHE A O 1
ATOM 854 N N . THR A 1 100 ? 4.914 0.928 14.442 1.00 79.44 100 THR A N 1
ATOM 855 C CA . THR A 1 100 ? 5.717 0.111 15.363 1.00 79.44 100 THR A CA 1
ATOM 856 C C . THR A 1 100 ? 5.696 -1.366 14.993 1.00 79.44 100 THR A C 1
ATOM 858 O O . THR A 1 100 ? 6.671 -2.071 15.230 1.00 79.44 100 THR A O 1
ATOM 861 N N . GLU A 1 101 ? 4.597 -1.827 14.397 1.00 82.44 101 GLU A N 1
ATOM 862 C CA . GLU A 1 101 ? 4.451 -3.215 13.971 1.00 82.44 101 GLU A CA 1
ATOM 863 C C . GLU A 1 101 ? 5.282 -3.508 12.716 1.00 82.44 101 GLU A C 1
ATOM 865 O O . GLU A 1 101 ? 5.482 -2.616 11.880 1.00 82.44 101 GLU A O 1
ATOM 870 N N . PRO A 1 102 ? 5.737 -4.758 12.525 1.00 85.88 102 PRO A N 1
ATOM 871 C CA . PRO A 1 102 ? 6.359 -5.170 11.277 1.00 85.88 102 PRO A CA 1
ATOM 872 C C . PRO A 1 102 ? 5.432 -4.945 10.074 1.00 85.88 102 PRO A C 1
ATOM 874 O O . PRO A 1 102 ? 4.215 -5.129 10.151 1.00 85.88 102 PRO A O 1
ATOM 877 N N . MET A 1 103 ? 6.018 -4.575 8.932 1.00 88.81 103 MET A N 1
ATOM 878 C CA . MET A 1 103 ? 5.277 -4.358 7.689 1.00 88.81 103 MET A CA 1
ATOM 879 C C . MET A 1 103 ? 4.784 -5.697 7.122 1.00 88.81 103 MET A C 1
ATOM 881 O O . MET A 1 103 ? 5.464 -6.325 6.310 1.00 88.81 103 MET A O 1
ATOM 885 N N . HIS A 1 104 ? 3.595 -6.121 7.551 1.00 84.56 104 HIS A N 1
ATOM 886 C CA . HIS A 1 104 ? 2.943 -7.334 7.073 1.00 84.56 104 HIS A CA 1
ATOM 887 C C . HIS A 1 104 ? 1.547 -7.063 6.543 1.00 84.56 104 HIS A C 1
ATOM 889 O O . HIS A 1 104 ? 0.739 -6.396 7.185 1.00 84.56 104 HIS A O 1
ATOM 895 N N . LEU A 1 105 ? 1.221 -7.678 5.404 1.00 81.44 105 LEU A N 1
ATOM 896 C CA . LEU A 1 105 ? -0.100 -7.534 4.791 1.00 81.44 105 LEU A CA 1
ATOM 897 C C . LEU A 1 105 ? -1.244 -7.908 5.755 1.00 81.44 105 LEU A C 1
ATOM 899 O O . LEU A 1 105 ? -2.289 -7.263 5.732 1.00 81.44 105 LEU A O 1
ATOM 903 N N . LYS A 1 106 ? -1.032 -8.899 6.635 1.00 77.94 106 LYS A N 1
ATOM 904 C CA . LYS A 1 106 ? -2.014 -9.302 7.657 1.00 77.94 106 LYS A CA 1
ATOM 905 C C . LYS A 1 106 ? -2.292 -8.204 8.683 1.00 77.94 106 LYS A C 1
ATOM 907 O O . LYS A 1 106 ? -3.425 -8.068 9.109 1.00 77.94 106 LYS A O 1
ATOM 912 N N . GLU A 1 107 ? -1.277 -7.428 9.053 1.00 77.94 107 GLU A N 1
ATOM 913 C CA . GLU A 1 107 ? -1.409 -6.329 10.017 1.00 77.94 107 GLU A CA 1
ATOM 914 C C . GLU A 1 107 ? -1.973 -5.059 9.362 1.00 77.94 107 GLU A C 1
ATOM 916 O O . GLU A 1 107 ? -2.509 -4.189 10.038 1.00 77.94 107 GLU A O 1
ATOM 921 N N . MET A 1 108 ? -1.904 -4.953 8.031 1.00 85.81 108 MET A N 1
ATOM 922 C CA . MET A 1 108 ? -2.542 -3.876 7.264 1.00 85.81 108 MET A CA 1
ATOM 923 C C . MET A 1 108 ? -4.031 -4.140 6.990 1.00 85.81 108 MET A C 1
ATOM 925 O O . MET A 1 108 ? -4.790 -3.204 6.730 1.00 85.81 108 MET A O 1
ATOM 929 N N . LEU A 1 109 ? -4.451 -5.406 6.995 1.00 83.31 109 LEU A N 1
ATOM 930 C CA . LEU A 1 109 ? -5.833 -5.829 6.776 1.00 83.31 109 LEU A CA 1
ATOM 931 C C . LEU A 1 109 ? -6.526 -6.039 8.118 1.00 83.31 109 LEU A C 1
ATOM 933 O O . LEU A 1 109 ? -6.143 -6.916 8.880 1.00 83.31 109 LEU A O 1
ATOM 937 N N . ALA A 1 110 ? -7.557 -5.240 8.397 1.00 79.00 110 ALA A N 1
ATOM 938 C CA . ALA A 1 110 ? -8.208 -5.189 9.706 1.00 79.00 110 ALA A CA 1
ATOM 939 C C . ALA A 1 110 ? -7.196 -5.116 10.883 1.00 79.00 110 ALA A C 1
ATOM 941 O O . ALA A 1 110 ? -7.179 -6.019 11.726 1.00 79.00 110 ALA A O 1
ATOM 942 N N . PRO A 1 111 ? -6.351 -4.061 10.948 1.00 83.25 111 PRO A N 1
ATOM 943 C CA . PRO A 1 111 ? -5.314 -3.918 11.971 1.00 83.25 111 PRO A CA 1
ATOM 944 C C . PRO A 1 111 ? -5.873 -4.099 13.383 1.00 83.25 111 PRO A C 1
ATOM 946 O O . PRO A 1 111 ? -6.944 -3.584 13.715 1.00 83.25 111 PRO A O 1
ATOM 949 N N . ARG A 1 112 ? -5.110 -4.781 14.247 1.00 82.56 112 ARG A N 1
ATOM 950 C CA . ARG A 1 112 ? -5.471 -4.954 15.665 1.00 82.56 112 ARG A CA 1
ATOM 951 C C . ARG A 1 112 ? -5.522 -3.620 16.404 1.00 82.56 112 ARG A C 1
ATOM 953 O O . ARG A 1 112 ? -6.422 -3.397 17.213 1.00 82.56 112 ARG A O 1
ATOM 960 N N . ASN A 1 113 ? -4.561 -2.739 16.125 1.00 86.12 113 ASN A N 1
ATOM 961 C CA . ASN A 1 113 ? -4.560 -1.380 16.643 1.00 86.12 113 ASN A CA 1
ATOM 962 C C . ASN A 1 113 ? -5.469 -0.501 15.778 1.00 86.12 113 ASN A C 1
ATOM 964 O O . ASN A 1 113 ? -5.132 -0.140 14.655 1.00 86.12 113 ASN A O 1
ATOM 968 N N . THR A 1 114 ? -6.630 -0.151 16.321 1.00 87.25 114 THR A N 1
ATOM 969 C CA . THR A 1 114 ? -7.619 0.697 15.648 1.00 87.25 114 THR A CA 1
ATOM 970 C C . THR A 1 114 ? -7.687 2.097 16.253 1.00 87.25 114 THR A C 1
ATOM 972 O O . THR A 1 114 ? -8.743 2.727 16.208 1.00 87.25 114 THR A O 1
ATOM 975 N N . SER A 1 115 ? -6.609 2.579 16.883 1.00 89.38 115 SER A N 1
ATOM 976 C CA . SER A 1 115 ? -6.546 3.972 17.331 1.00 89.38 115 SER A CA 1
ATOM 977 C C . SER A 1 115 ? -6.628 4.916 16.131 1.00 89.38 115 SER A C 1
ATOM 979 O O . SER A 1 115 ? -6.212 4.569 15.023 1.00 89.38 115 SER A O 1
ATOM 981 N N . PHE A 1 116 ? -7.135 6.132 16.346 1.00 90.00 116 PHE A N 1
ATOM 982 C CA . PHE A 1 116 ? -7.208 7.142 15.289 1.00 90.00 116 PHE A CA 1
ATOM 983 C C . PHE A 1 116 ? -5.849 7.363 14.605 1.00 90.00 116 PHE A C 1
ATOM 985 O O . PHE A 1 116 ? -5.778 7.397 13.380 1.00 90.00 116 PHE A O 1
ATOM 992 N N . GLU A 1 117 ? -4.765 7.467 15.379 1.00 91.25 117 GLU A N 1
ATOM 993 C CA . GLU A 1 117 ? -3.417 7.662 14.839 1.00 91.25 117 GLU A CA 1
ATOM 994 C C . GLU A 1 117 ? -2.957 6.471 13.991 1.00 91.25 117 GLU A C 1
ATOM 996 O O . GLU A 1 117 ? -2.448 6.665 12.886 1.00 91.25 117 GLU A O 1
ATOM 1001 N N . SER A 1 118 ? -3.202 5.242 14.456 1.00 90.62 118 SER A N 1
ATOM 1002 C CA . SER A 1 118 ? -2.855 4.031 13.710 1.00 90.62 118 SER A CA 1
ATOM 1003 C C . SER A 1 118 ? -3.618 3.958 12.384 1.00 90.62 118 SER A C 1
ATOM 1005 O O . SER A 1 118 ? -3.020 3.776 11.323 1.00 90.62 118 SER A O 1
ATOM 1007 N N . LEU A 1 119 ? -4.928 4.220 12.409 1.00 90.69 119 LEU A N 1
ATOM 1008 C CA . LEU A 1 119 ? -5.755 4.268 11.202 1.00 90.69 119 LEU A CA 1
ATOM 1009 C C . LEU A 1 119 ? -5.319 5.403 10.265 1.00 90.69 119 LEU A C 1
ATOM 1011 O O . LEU A 1 119 ? -5.187 5.197 9.062 1.00 90.69 119 LEU A O 1
ATOM 1015 N N . ARG A 1 120 ? -5.009 6.592 10.789 1.00 92.94 120 ARG A N 1
ATOM 1016 C CA . ARG A 1 120 ? -4.477 7.723 10.008 1.00 92.94 120 ARG A CA 1
ATOM 1017 C C . ARG A 1 120 ? -3.179 7.365 9.302 1.00 92.94 120 ARG A C 1
ATOM 1019 O O . ARG A 1 120 ? -3.035 7.658 8.114 1.00 92.94 120 ARG A O 1
ATOM 1026 N N . ASN A 1 121 ? -2.252 6.720 9.997 1.00 93.62 121 ASN A N 1
ATOM 1027 C CA . ASN A 1 121 ? -0.966 6.347 9.424 1.00 93.62 121 ASN A CA 1
ATOM 1028 C C . ASN A 1 121 ? -1.128 5.237 8.376 1.00 93.62 121 ASN A C 1
ATOM 1030 O O . ASN A 1 121 ? -0.504 5.312 7.316 1.00 93.62 121 ASN A O 1
ATOM 1034 N N . LEU A 1 122 ? -2.025 4.267 8.598 1.00 92.44 122 LEU A N 1
ATOM 1035 C CA . LEU A 1 122 ? -2.300 3.198 7.628 1.00 92.44 122 LEU A CA 1
ATOM 1036 C C . LEU A 1 122 ? -2.934 3.771 6.360 1.00 92.44 122 LEU A C 1
ATOM 1038 O O . LEU A 1 122 ? -2.526 3.442 5.246 1.00 92.44 122 LEU A O 1
ATOM 1042 N N . ASN A 1 123 ? -3.897 4.678 6.525 1.00 92.69 123 ASN A N 1
ATOM 1043 C CA . ASN A 1 123 ? -4.558 5.367 5.425 1.00 92.69 123 ASN A CA 1
ATOM 1044 C C . ASN A 1 123 ? -3.537 6.148 4.589 1.00 92.69 123 ASN A C 1
ATOM 1046 O O . ASN A 1 123 ? -3.509 6.037 3.362 1.00 92.69 123 ASN A O 1
ATOM 1050 N N . TRP A 1 124 ? -2.640 6.874 5.258 1.00 94.38 124 TRP A N 1
ATOM 1051 C CA . TRP A 1 124 ? -1.567 7.619 4.610 1.00 94.38 124 TRP A CA 1
ATOM 1052 C C . TRP A 1 124 ? -0.604 6.717 3.835 1.00 94.38 124 TRP A C 1
ATOM 1054 O O . TRP A 1 124 ? -0.282 6.997 2.675 1.00 94.38 124 TRP A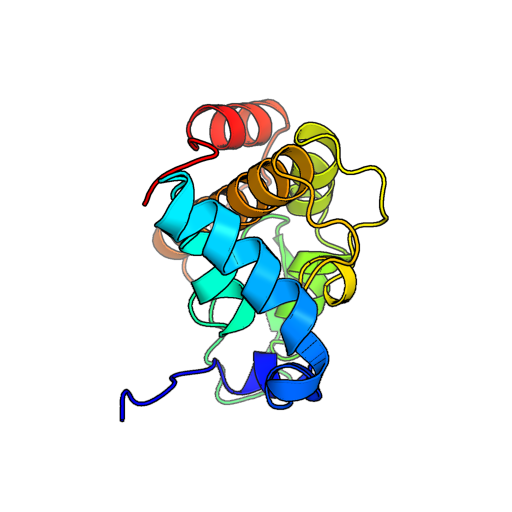 O 1
ATOM 1064 N N . PHE A 1 125 ? -0.181 5.614 4.454 1.00 94.94 125 PHE A N 1
ATOM 1065 C CA . PHE A 1 125 ? 0.705 4.626 3.853 1.00 94.94 125 PHE A CA 1
ATOM 1066 C C . PHE A 1 125 ? 0.099 4.036 2.579 1.00 94.94 125 PHE A C 1
ATOM 1068 O O . PHE A 1 125 ? 0.682 4.163 1.499 1.00 94.94 125 PHE A O 1
ATOM 1075 N N . VAL A 1 126 ? -1.106 3.463 2.670 1.00 93.44 126 VAL A N 1
ATOM 1076 C CA . VAL A 1 126 ? -1.779 2.832 1.526 1.00 93.44 126 VAL A CA 1
ATOM 1077 C C . VAL A 1 126 ? -1.972 3.834 0.387 1.00 93.44 126 VAL A C 1
ATOM 1079 O O . VAL A 1 126 ? -1.698 3.513 -0.774 1.00 93.44 126 VAL A O 1
ATOM 1082 N N . LYS A 1 127 ? -2.382 5.069 0.705 1.00 93.81 127 LYS A N 1
ATOM 1083 C CA . LYS A 1 127 ? -2.566 6.137 -0.286 1.00 93.81 127 LYS A CA 1
ATOM 1084 C C . LYS A 1 127 ? -1.257 6.466 -1.004 1.00 93.81 127 LYS A C 1
ATOM 1086 O O . LYS A 1 127 ? -1.238 6.573 -2.232 1.00 93.81 127 LYS A O 1
ATOM 1091 N N . THR A 1 128 ? -0.159 6.567 -0.257 1.00 95.44 128 THR A N 1
ATOM 1092 C CA . THR A 1 128 ? 1.177 6.857 -0.796 1.00 95.44 128 THR A CA 1
ATOM 1093 C C . THR A 1 128 ? 1.642 5.741 -1.725 1.00 95.44 128 THR A C 1
ATOM 1095 O O . THR A 1 128 ? 2.038 6.017 -2.862 1.00 95.44 128 THR A O 1
ATOM 1098 N N . VAL A 1 129 ? 1.522 4.481 -1.291 1.00 95.06 129 VAL A N 1
ATOM 1099 C CA . VAL A 1 129 ? 1.889 3.306 -2.093 1.00 95.06 129 VAL A CA 1
ATOM 1100 C C . VAL A 1 129 ? 1.093 3.283 -3.395 1.00 95.06 129 VAL A C 1
ATOM 1102 O O . VAL A 1 129 ? 1.679 3.254 -4.478 1.00 95.06 129 VAL A O 1
ATOM 1105 N N . LYS A 1 130 ? -0.241 3.363 -3.318 1.00 93.50 130 LYS A N 1
ATOM 1106 C CA . LYS A 1 130 ? -1.116 3.298 -4.493 1.00 93.50 130 LYS A CA 1
ATOM 1107 C C . LYS A 1 130 ? -0.838 4.424 -5.489 1.00 93.50 130 LYS A C 1
ATOM 1109 O O . LYS A 1 130 ? -0.731 4.152 -6.690 1.00 93.50 130 LYS A O 1
ATOM 1114 N N . LYS A 1 131 ? -0.720 5.669 -5.011 1.00 93.75 131 LYS A N 1
ATOM 1115 C CA . LYS A 1 131 ? -0.466 6.854 -5.846 1.00 93.75 131 LYS A CA 1
ATOM 1116 C C . LYS A 1 131 ? 0.845 6.703 -6.614 1.00 93.75 131 LYS A C 1
ATOM 1118 O O . LYS A 1 131 ? 0.846 6.804 -7.839 1.00 93.75 131 LYS A O 1
ATOM 1123 N N . ASN A 1 132 ? 1.938 6.405 -5.915 1.00 95.31 132 ASN A N 1
ATOM 1124 C CA . ASN A 1 132 ? 3.266 6.330 -6.523 1.00 95.31 132 ASN A CA 1
ATOM 1125 C C . ASN A 1 132 ? 3.423 5.117 -7.436 1.00 95.31 132 ASN A C 1
ATOM 1127 O O . ASN A 1 132 ? 3.989 5.243 -8.521 1.00 95.31 132 ASN A O 1
ATOM 1131 N N . TYR A 1 133 ? 2.855 3.970 -7.055 1.00 94.50 133 TYR A N 1
ATOM 1132 C CA . TYR A 1 133 ? 2.847 2.793 -7.920 1.00 94.50 133 TYR A CA 1
ATOM 1133 C C . TYR A 1 133 ? 2.109 3.087 -9.233 1.00 94.50 133 TYR A C 1
ATOM 1135 O O . TYR A 1 133 ? 2.606 2.792 -10.317 1.00 94.50 133 TYR A O 1
ATOM 1143 N N . SER A 1 134 ? 0.933 3.720 -9.147 1.00 92.38 134 SER A N 1
ATOM 1144 C CA . SER A 1 134 ? 0.114 4.046 -10.323 1.00 92.38 134 SER A CA 1
ATOM 1145 C C . SER A 1 134 ? 0.747 5.138 -11.193 1.00 92.38 134 SER A C 1
ATOM 1147 O O . SER A 1 134 ? 0.601 5.104 -12.411 1.00 92.38 134 SER A O 1
ATOM 1149 N N . LEU A 1 135 ? 1.452 6.109 -10.601 1.00 94.00 135 LEU A N 1
ATOM 1150 C CA . LEU A 1 135 ? 2.223 7.111 -11.345 1.00 94.00 135 LEU A CA 1
ATOM 1151 C C . LEU A 1 135 ? 3.350 6.459 -12.147 1.00 94.00 135 LEU A C 1
ATOM 1153 O O . LEU A 1 135 ? 3.406 6.631 -13.359 1.00 94.00 135 LEU A O 1
ATOM 1157 N N . ARG A 1 136 ? 4.178 5.641 -11.496 1.00 94.31 136 ARG A N 1
ATOM 1158 C CA . ARG A 1 136 ? 5.329 5.006 -12.148 1.00 94.31 136 ARG A CA 1
ATOM 1159 C C . ARG A 1 136 ? 4.924 3.963 -13.185 1.00 94.31 136 ARG A C 1
ATOM 1161 O O . ARG A 1 136 ? 5.569 3.849 -14.218 1.00 94.31 136 ARG A O 1
ATOM 1168 N N . ARG A 1 137 ? 3.808 3.258 -12.974 1.00 91.62 137 ARG A N 1
ATOM 1169 C CA . ARG A 1 137 ? 3.219 2.386 -14.003 1.00 91.62 137 ARG A CA 1
ATOM 1170 C C . ARG A 1 137 ? 2.730 3.162 -15.230 1.00 91.62 137 ARG A C 1
ATOM 1172 O O . ARG A 1 137 ? 2.810 2.639 -16.333 1.00 91.62 137 ARG A O 1
ATOM 1179 N N . ARG A 1 138 ? 2.205 4.381 -15.058 1.00 91.62 138 ARG A N 1
ATOM 1180 C CA . ARG A 1 138 ? 1.818 5.241 -16.194 1.00 91.62 138 ARG A CA 1
ATOM 1181 C C . ARG A 1 138 ? 3.035 5.767 -16.950 1.00 91.62 138 ARG A C 1
ATOM 1183 O O . ARG A 1 138 ? 2.985 5.840 -18.167 1.00 91.62 138 ARG A O 1
ATOM 1190 N N . GLU A 1 139 ? 4.102 6.103 -16.231 1.00 93.12 139 GLU A N 1
ATOM 1191 C CA . GLU A 1 139 ? 5.382 6.527 -16.811 1.00 93.12 139 GLU A CA 1
ATOM 1192 C C . GLU A 1 139 ? 6.056 5.397 -17.603 1.00 93.12 139 GLU A C 1
ATOM 1194 O O . GLU A 1 139 ? 6.574 5.620 -18.692 1.00 93.12 139 GLU A O 1
ATOM 1199 N N . SER A 1 140 ? 6.022 4.171 -17.077 1.00 91.88 140 SER A N 1
ATOM 1200 C CA . SER A 1 140 ? 6.596 2.999 -17.732 1.00 91.88 140 SER A CA 1
ATOM 1201 C C . SER A 1 140 ? 5.801 1.740 -17.379 1.00 91.88 140 SER A C 1
ATOM 1203 O O . SER A 1 140 ? 6.008 1.173 -16.307 1.00 91.88 140 SER A O 1
ATOM 1205 N N . PRO A 1 141 ? 4.908 1.254 -18.262 1.00 88.25 141 PRO A N 1
ATOM 1206 C CA . PRO A 1 141 ? 4.054 0.097 -17.971 1.00 88.25 141 PRO A CA 1
ATOM 1207 C C . PRO A 1 141 ? 4.797 -1.221 -17.713 1.00 88.25 141 PRO A C 1
ATOM 1209 O O . PRO A 1 141 ? 4.252 -2.108 -17.052 1.00 88.25 141 PRO A O 1
ATOM 1212 N N . LYS A 1 142 ? 6.01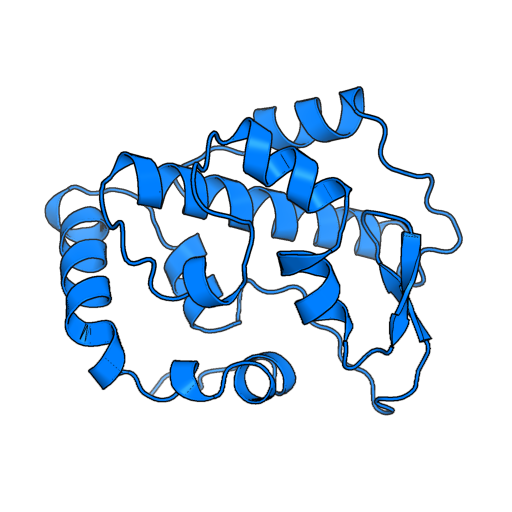2 -1.360 -18.260 1.00 86.12 142 LYS A N 1
ATOM 1213 C CA . LYS A 1 142 ? 6.907 -2.511 -18.049 1.00 86.12 142 LYS A CA 1
ATOM 1214 C C . LYS A 1 142 ? 7.992 -2.238 -16.999 1.00 86.12 142 LYS A C 1
ATOM 1216 O O . LYS A 1 142 ? 8.635 -3.165 -16.519 1.00 86.12 142 LYS A O 1
ATOM 1221 N N . GLY A 1 143 ? 8.181 -0.974 -16.622 1.00 87.12 143 GLY A N 1
ATOM 1222 C CA . GLY A 1 143 ? 9.211 -0.537 -15.685 1.00 87.12 143 GLY A CA 1
ATOM 1223 C C . GLY A 1 143 ? 10.626 -0.451 -16.267 1.00 87.12 143 GLY A C 1
ATOM 1224 O O . GLY A 1 143 ? 11.562 -0.214 -15.509 1.00 87.12 143 GLY A O 1
ATOM 1225 N N . ASP A 1 144 ? 10.804 -0.632 -17.577 1.00 86.94 144 ASP A N 1
ATOM 1226 C CA . ASP A 1 144 ? 12.127 -0.729 -18.217 1.00 86.94 144 ASP A CA 1
ATOM 1227 C C . ASP A 1 144 ? 12.879 0.600 -18.275 1.00 86.94 144 ASP A C 1
ATOM 1229 O O . ASP A 1 144 ? 14.104 0.626 -18.231 1.00 86.94 144 ASP A O 1
ATOM 1233 N N . THR A 1 145 ? 12.145 1.708 -18.315 1.00 91.25 145 THR A N 1
ATOM 1234 C CA . THR A 1 145 ? 12.700 3.069 -18.367 1.00 91.25 145 THR A CA 1
ATOM 1235 C C . THR A 1 145 ? 12.766 3.741 -16.996 1.00 91.25 145 THR A C 1
ATOM 1237 O O . THR A 1 145 ? 13.202 4.885 -16.884 1.00 91.25 145 THR A O 1
ATOM 1240 N N . LEU A 1 146 ? 12.319 3.058 -15.938 1.00 93.12 146 LEU A N 1
ATOM 1241 C CA . LEU A 1 146 ? 12.271 3.637 -14.602 1.00 93.12 146 LEU A CA 1
ATOM 1242 C C . LEU A 1 146 ? 13.637 3.603 -13.923 1.00 93.12 146 LEU A C 1
ATOM 1244 O O . LEU A 1 146 ? 14.331 2.592 -13.928 1.00 93.12 146 LEU A O 1
ATOM 1248 N N . LEU A 1 147 ? 13.954 4.681 -13.207 1.00 93.31 147 LEU A N 1
ATOM 1249 C CA . LEU A 1 147 ? 15.096 4.734 -12.294 1.00 93.31 147 LEU A CA 1
ATOM 1250 C C . LEU A 1 147 ? 14.671 4.429 -10.850 1.00 93.31 147 LEU A C 1
ATOM 1252 O O . LEU A 1 147 ? 13.558 4.814 -10.460 1.00 93.31 147 LEU A O 1
ATOM 1256 N N . PRO A 1 148 ? 15.520 3.780 -10.026 1.00 93.38 148 PRO A N 1
ATOM 1257 C CA . PRO A 1 148 ? 15.213 3.519 -8.622 1.00 93.38 148 PRO A CA 1
ATOM 1258 C C . PRO A 1 148 ? 14.825 4.795 -7.867 1.00 93.38 148 PRO A C 1
ATOM 1260 O O . PRO A 1 148 ? 15.437 5.852 -8.046 1.00 93.38 148 PRO A O 1
ATOM 1263 N N . LEU A 1 149 ? 13.815 4.701 -6.998 1.00 94.69 149 LEU A N 1
ATOM 1264 C CA . LEU A 1 149 ? 13.414 5.824 -6.154 1.00 94.69 149 LEU A CA 1
ATOM 1265 C C . LEU A 1 149 ? 14.527 6.177 -5.161 1.00 94.69 149 LEU A C 1
ATOM 1267 O O . LEU A 1 149 ? 14.895 5.383 -4.297 1.00 94.69 149 LEU A O 1
ATOM 1271 N N . ARG A 1 150 ? 15.026 7.412 -5.232 1.00 95.69 150 ARG A N 1
ATOM 1272 C CA . ARG A 1 150 ? 15.958 7.957 -4.237 1.00 95.69 150 ARG A CA 1
ATOM 1273 C C . ARG A 1 150 ? 15.207 8.338 -2.960 1.00 95.69 150 ARG A C 1
ATOM 1275 O O . ARG A 1 150 ? 14.055 8.769 -3.020 1.00 95.69 150 ARG A O 1
ATOM 1282 N N . LYS A 1 151 ? 15.889 8.320 -1.807 1.00 95.31 151 LYS A N 1
ATOM 1283 C CA . LYS A 1 151 ? 15.315 8.733 -0.504 1.00 95.31 151 LYS A CA 1
ATOM 1284 C C . LYS A 1 151 ? 14.597 10.089 -0.564 1.00 95.31 151 LYS A C 1
ATOM 1286 O O . LYS A 1 151 ? 13.475 10.210 -0.088 1.00 95.31 151 LYS A O 1
ATOM 1291 N N . LYS A 1 152 ? 15.185 11.089 -1.236 1.00 96.19 152 LYS A N 1
ATOM 1292 C CA . LYS A 1 152 ? 14.567 12.418 -1.424 1.00 96.19 152 LYS A CA 1
ATOM 1293 C C . LYS A 1 152 ? 13.224 12.347 -2.164 1.00 96.19 152 LYS A C 1
ATOM 1295 O O . LYS A 1 152 ? 12.292 13.056 -1.796 1.00 96.19 152 LYS A O 1
ATOM 1300 N N . GLN A 1 153 ? 13.114 11.490 -3.181 1.00 96.19 153 GLN A N 1
ATOM 1301 C CA . GLN A 1 153 ? 11.871 11.291 -3.932 1.00 96.19 153 GLN A CA 1
ATOM 1302 C C . GLN A 1 153 ? 10.827 10.571 -3.077 1.00 96.19 153 GLN A C 1
ATOM 1304 O O . GLN A 1 153 ? 9.676 10.990 -3.061 1.00 96.19 153 GLN A O 1
ATOM 1309 N N . MET A 1 154 ? 11.230 9.549 -2.316 1.00 97.38 154 MET A N 1
ATOM 1310 C CA . MET A 1 154 ? 10.324 8.842 -1.406 1.00 97.38 154 MET A CA 1
ATOM 1311 C C . MET A 1 154 ? 9.791 9.764 -0.301 1.00 97.38 154 MET A C 1
ATOM 1313 O O . MET A 1 154 ? 8.588 9.777 -0.050 1.00 97.38 154 MET A O 1
ATOM 1317 N N . LYS A 1 155 ? 10.651 10.594 0.300 1.00 96.69 155 LYS A N 1
ATOM 1318 C CA . LYS A 1 155 ? 10.246 11.600 1.292 1.00 96.69 155 LYS A CA 1
ATOM 1319 C C . LYS A 1 155 ? 9.277 12.629 0.702 1.00 96.69 155 LYS A C 1
ATOM 1321 O O . LYS A 1 155 ? 8.248 12.923 1.305 1.00 96.69 155 LYS A O 1
ATOM 1326 N N . LYS A 1 156 ? 9.574 13.142 -0.499 1.00 96.62 156 LYS A N 1
ATOM 1327 C CA . LYS A 1 156 ? 8.693 14.073 -1.224 1.00 96.62 156 LYS A CA 1
ATOM 1328 C C . LYS A 1 156 ? 7.321 13.445 -1.496 1.00 96.62 156 LYS A C 1
ATOM 1330 O O . LYS A 1 156 ? 6.304 14.055 -1.192 1.00 96.62 156 LYS A O 1
ATOM 1335 N N . ALA A 1 157 ? 7.298 12.211 -1.993 1.00 95.56 157 ALA A N 1
ATOM 1336 C CA . ALA A 1 157 ? 6.076 11.475 -2.296 1.00 95.56 157 ALA A CA 1
ATOM 1337 C C . ALA A 1 157 ? 5.150 11.301 -1.079 1.00 95.56 157 ALA A C 1
ATOM 1339 O O . ALA A 1 157 ? 3.927 11.415 -1.208 1.00 95.56 157 ALA A O 1
ATOM 1340 N N . LEU A 1 158 ? 5.733 11.047 0.096 1.00 95.12 158 LEU A N 1
ATOM 1341 C CA . LEU A 1 158 ? 4.994 10.953 1.350 1.00 95.12 158 LEU A CA 1
ATOM 1342 C C . LEU A 1 158 ? 4.427 12.322 1.763 1.00 95.12 158 LEU A C 1
ATOM 1344 O O . LEU A 1 158 ? 3.237 12.424 2.050 1.00 95.12 158 LEU A O 1
ATOM 1348 N N . GLY A 1 159 ? 5.243 13.383 1.707 1.00 94.25 159 GLY A N 1
ATOM 1349 C CA . GLY A 1 159 ? 4.827 14.752 2.050 1.00 94.25 159 GLY A CA 1
ATOM 1350 C C . GLY A 1 159 ? 3.747 15.342 1.132 1.00 94.25 159 GLY A C 1
ATOM 1351 O O . GLY A 1 159 ? 2.904 16.112 1.581 1.00 94.25 159 GLY A O 1
ATOM 1352 N N . GLU A 1 160 ? 3.719 14.947 -0.141 1.00 94.75 160 GLU A N 1
ATOM 1353 C CA . GLU A 1 160 ? 2.678 15.340 -1.106 1.00 94.75 160 GLU A CA 1
ATOM 1354 C C . GLU A 1 160 ? 1.376 14.539 -0.972 1.00 94.75 160 GLU A C 1
ATOM 1356 O O . GLU A 1 160 ? 0.398 14.791 -1.687 1.00 94.75 160 GLU A O 1
ATOM 1361 N N . THR A 1 161 ? 1.358 13.520 -0.119 1.00 93.19 161 THR A N 1
ATOM 1362 C CA . THR A 1 161 ? 0.177 12.696 0.112 1.00 93.19 161 THR A CA 1
ATOM 1363 C C . THR A 1 161 ? -0.437 13.111 1.437 1.00 93.19 161 THR A C 1
ATOM 1365 O O . THR A 1 161 ? 0.205 13.029 2.474 1.00 93.19 161 THR A O 1
ATOM 1368 N N . LYS A 1 162 ? -1.692 13.567 1.427 1.00 90.31 162 LYS A N 1
ATOM 1369 C CA . LYS A 1 162 ? -2.386 13.897 2.676 1.00 90.31 162 LYS A CA 1
ATOM 1370 C C . LYS A 1 162 ? -2.822 12.610 3.396 1.00 90.31 162 LYS A C 1
ATOM 1372 O O . LYS A 1 162 ? -3.379 11.735 2.729 1.00 90.31 162 LYS A O 1
ATOM 1377 N N . PRO A 1 163 ? -2.635 12.508 4.726 1.00 87.50 163 PRO A N 1
ATOM 1378 C CA . PRO A 1 163 ? -3.036 11.336 5.508 1.00 87.50 163 PRO A CA 1
ATOM 1379 C C . PRO A 1 163 ? -4.537 11.050 5.494 1.00 87.50 163 PRO A C 1
ATOM 1381 O O . PRO A 1 163 ? -4.934 9.899 5.621 1.00 87.50 163 PRO A O 1
ATOM 1384 N N . MET A 1 164 ? -5.359 12.089 5.333 1.00 87.25 164 MET A N 1
ATOM 1385 C CA . MET A 1 164 ? -6.821 12.022 5.381 1.00 87.25 164 MET A CA 1
ATOM 1386 C C . MET A 1 164 ? -7.442 12.515 4.072 1.00 87.25 164 MET A C 1
ATOM 1388 O O . MET A 1 164 ? -6.821 13.276 3.321 1.00 87.25 164 MET A O 1
ATOM 1392 N N . GLY A 1 165 ? -8.687 12.104 3.826 1.00 73.31 165 GLY A N 1
ATOM 1393 C CA . GLY A 1 165 ? -9.465 12.499 2.650 1.00 73.31 165 GLY A CA 1
ATOM 1394 C C . GLY A 1 165 ? -9.216 11.618 1.423 1.00 73.31 165 GLY A C 1
ATOM 1395 O O . GLY A 1 165 ? -8.331 10.754 1.425 1.00 73.31 165 GLY A O 1
ATOM 1396 N N . ARG A 1 166 ? -10.018 11.841 0.374 1.00 57.81 166 ARG A N 1
ATOM 1397 C CA . ARG A 1 166 ? -9.917 11.120 -0.908 1.00 57.81 166 ARG A CA 1
ATOM 1398 C C . ARG A 1 166 ? -8.589 11.388 -1.611 1.00 57.81 166 ARG A C 1
ATOM 1400 O O . ARG A 1 166 ? -8.043 12.507 -1.481 1.00 57.81 166 ARG A O 1
#

Radius of gyration: 15.71 Å; chains: 1; bounding box: 42×33×36 Å